Protein AF-A0A3Q3SYZ9-F1 (afdb_monomer_lite)

InterPro domains:
  IPR002492 Transposase, Tc1-like [PF01498] (26-94)

Radius of gyration: 25.98 Å; chains: 1; bounding box: 67×41×57 Å

Sequence (108 aa):
MISNALKWRAKPERCGRKWKTTIKMDRRITRMAKAQPIISSRMIKDSLELPVSTVTVRRRLCEANLFSRIPRKVPLFKKKKRHVQKRLQFAKERNCNKKYTKNLDYSG

Structure (mmCIF, N/CA/C/O backbone):
data_AF-A0A3Q3SYZ9-F1
#
_entry.id   AF-A0A3Q3SYZ9-F1
#
loop_
_atom_site.group_PDB
_atom_site.id
_atom_site.type_symbol
_atom_site.label_atom_id
_atom_site.label_alt_id
_atom_site.label_comp_id
_atom_site.label_asym_id
_atom_site.label_entity_id
_atom_site.label_seq_id
_atom_site.pdbx_PDB_ins_code
_atom_site.Cartn_x
_atom_site.Cartn_y
_atom_site.Cartn_z
_atom_site.occupancy
_atom_site.B_iso_or_equiv
_atom_site.auth_seq_id
_atom_site.auth_comp_id
_atom_site.auth_asym_id
_atom_site.auth_atom_id
_atom_site.pdbx_PDB_model_num
ATOM 1 N N . MET A 1 1 ? 46.287 30.438 -21.875 1.00 62.72 1 MET A N 1
ATOM 2 C CA . MET A 1 1 ? 44.868 30.012 -21.799 1.00 62.72 1 MET A CA 1
ATOM 3 C C . MET A 1 1 ? 44.805 28.493 -21.757 1.00 62.72 1 MET A C 1
ATOM 5 O O . MET A 1 1 ? 45.479 27.857 -22.558 1.00 62.72 1 MET A O 1
ATOM 9 N N . ILE A 1 2 ? 44.046 27.905 -20.826 1.00 73.12 2 ILE A N 1
ATOM 10 C CA . ILE A 1 2 ? 43.928 26.442 -20.699 1.00 73.12 2 ILE A CA 1
ATOM 11 C C . ILE A 1 2 ? 43.076 25.922 -21.867 1.00 73.12 2 ILE A C 1
ATOM 13 O O . ILE A 1 2 ? 41.877 26.184 -21.935 1.00 73.12 2 ILE A O 1
ATOM 17 N N . SER A 1 3 ? 43.696 25.186 -22.790 1.00 75.00 3 SER A N 1
ATOM 18 C CA . SER A 1 3 ? 43.095 24.700 -24.046 1.00 75.00 3 SER A CA 1
ATOM 19 C C . SER A 1 3 ? 41.816 23.869 -23.862 1.00 75.00 3 SER A C 1
ATOM 21 O O . SER A 1 3 ? 40.956 23.8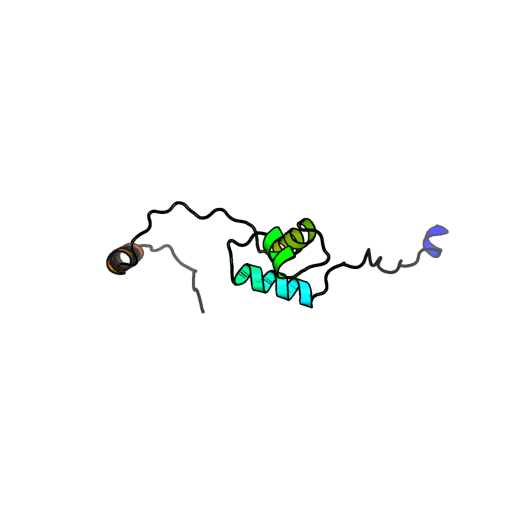50 -24.741 1.00 75.00 3 SER A O 1
ATOM 23 N N . ASN A 1 4 ? 41.653 23.215 -22.709 1.00 80.00 4 ASN A N 1
ATOM 24 C CA . ASN A 1 4 ? 40.460 22.435 -22.376 1.00 80.00 4 ASN A CA 1
ATOM 25 C C . ASN A 1 4 ? 39.220 23.291 -22.082 1.00 80.00 4 ASN A C 1
ATOM 27 O O . ASN A 1 4 ? 38.111 22.842 -22.361 1.00 80.00 4 ASN A O 1
ATOM 31 N N . ALA A 1 5 ? 39.382 24.515 -21.570 1.00 75.25 5 ALA A N 1
ATOM 32 C CA . ALA A 1 5 ? 38.252 25.395 -21.263 1.00 75.25 5 ALA A CA 1
ATOM 33 C C . ALA A 1 5 ? 37.534 25.865 -22.542 1.00 75.25 5 ALA A C 1
ATOM 35 O O . ALA A 1 5 ? 36.310 25.893 -22.587 1.00 75.25 5 ALA A O 1
ATOM 36 N N . LEU A 1 6 ? 38.294 26.114 -23.617 1.00 78.88 6 LEU A N 1
ATOM 37 C CA . LEU A 1 6 ? 37.772 26.435 -24.954 1.00 78.88 6 LEU A CA 1
ATOM 38 C C . LEU A 1 6 ? 36.984 25.278 -25.597 1.00 78.88 6 LEU A C 1
ATOM 40 O O . LEU A 1 6 ? 36.163 25.506 -26.480 1.00 78.88 6 LEU A O 1
ATOM 44 N N . LYS A 1 7 ? 37.229 24.032 -25.170 1.00 80.75 7 LYS A N 1
ATOM 45 C CA . LYS A 1 7 ? 36.572 22.820 -25.693 1.00 80.75 7 LYS A CA 1
ATOM 46 C C . LYS A 1 7 ? 35.365 22.379 -24.861 1.00 80.75 7 LYS A C 1
ATOM 48 O O . LYS A 1 7 ? 34.701 21.406 -25.224 1.00 80.75 7 LYS A O 1
ATOM 53 N N . TRP A 1 8 ? 35.080 23.047 -23.744 1.00 83.69 8 TRP A N 1
ATOM 54 C CA . TRP A 1 8 ? 33.977 22.662 -22.874 1.00 83.69 8 TRP A CA 1
ATOM 55 C C . TRP A 1 8 ? 32.626 23.030 -23.502 1.00 83.69 8 TRP A C 1
ATOM 57 O O . TRP A 1 8 ? 32.421 24.149 -23.967 1.00 83.69 8 TRP A O 1
ATOM 67 N N . ARG A 1 9 ? 31.688 22.077 -23.506 1.00 85.56 9 ARG A N 1
ATOM 68 C CA . ARG A 1 9 ? 30.291 22.284 -23.911 1.00 85.56 9 ARG A CA 1
ATOM 69 C C . ARG A 1 9 ? 29.364 21.695 -22.856 1.00 85.56 9 ARG A C 1
ATOM 71 O O . ARG A 1 9 ? 29.664 20.639 -22.291 1.00 85.56 9 ARG A O 1
ATOM 78 N N . ALA A 1 10 ? 28.220 22.341 -22.640 1.00 83.38 10 ALA A N 1
ATOM 79 C CA . ALA A 1 10 ? 27.154 21.789 -21.816 1.00 83.38 10 ALA A CA 1
ATOM 80 C C . ALA A 1 10 ? 26.704 20.443 -22.405 1.00 83.38 10 ALA A C 1
ATOM 82 O O . ALA A 1 10 ? 26.314 20.355 -23.571 1.00 83.38 10 ALA A O 1
ATOM 83 N N . LYS A 1 11 ? 26.808 19.372 -21.615 1.00 82.69 11 LYS A N 1
ATOM 84 C CA . LYS A 1 11 ? 26.319 18.054 -22.028 1.00 82.69 11 LYS A CA 1
ATOM 85 C C . LYS A 1 11 ? 24.793 18.047 -21.919 1.00 82.69 11 LYS A C 1
ATOM 87 O O . LYS A 1 11 ? 24.280 18.546 -20.919 1.00 82.69 11 LYS A O 1
ATOM 92 N N . PRO A 1 12 ? 24.076 17.460 -22.891 1.00 83.12 12 PRO A N 1
ATOM 93 C CA . PRO A 1 12 ? 22.634 17.305 -22.776 1.00 83.12 12 PRO A CA 1
ATOM 94 C C . PRO A 1 12 ? 22.294 16.452 -21.550 1.00 83.12 12 PRO A C 1
ATOM 96 O O . PRO A 1 12 ? 23.062 15.561 -21.162 1.00 83.12 12 PRO A O 1
ATOM 99 N N . GLU A 1 13 ? 21.139 16.721 -20.945 1.00 80.19 13 GLU A N 1
ATOM 100 C CA . GLU A 1 13 ? 20.669 15.955 -19.797 1.00 80.19 13 GLU A CA 1
ATOM 101 C C . GLU A 1 13 ? 20.573 14.467 -20.147 1.00 80.19 13 GLU A C 1
ATOM 103 O O . GLU A 1 13 ? 19.960 14.056 -21.137 1.00 80.19 13 GLU A O 1
ATOM 108 N N . ARG A 1 14 ? 21.188 13.625 -19.313 1.00 78.31 14 ARG A N 1
ATOM 109 C CA . ARG A 1 14 ? 21.122 12.175 -19.4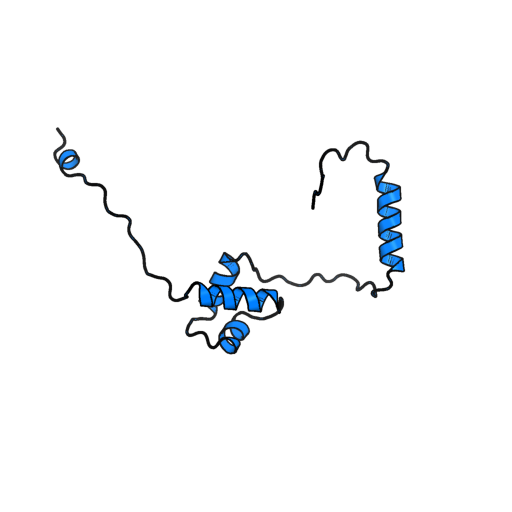82 1.00 78.31 14 ARG A CA 1
ATOM 110 C C . ARG A 1 14 ? 19.755 11.688 -19.027 1.00 78.31 14 ARG A C 1
ATOM 112 O O . ARG A 1 14 ? 19.538 11.398 -17.854 1.00 78.31 14 ARG A O 1
ATOM 119 N N . CYS A 1 15 ? 18.844 11.537 -19.979 1.00 75.25 15 CYS A N 1
ATOM 120 C CA . CYS A 1 15 ? 17.624 10.776 -19.768 1.00 75.25 15 CYS A CA 1
ATOM 121 C C . CYS A 1 15 ? 17.994 9.299 -19.567 1.00 75.25 15 CYS A C 1
ATOM 123 O O . CYS A 1 15 ? 18.341 8.603 -20.518 1.00 75.25 15 CYS A O 1
ATOM 125 N N . GLY A 1 16 ? 17.947 8.828 -18.319 1.00 84.88 16 GLY A N 1
ATOM 126 C CA . GLY A 1 16 ? 18.201 7.430 -17.976 1.00 84.88 16 GLY A CA 1
ATOM 127 C C . GLY A 1 16 ? 17.195 6.452 -18.599 1.00 84.88 16 GLY A C 1
ATOM 128 O O . GLY A 1 16 ? 16.326 6.804 -19.402 1.00 84.88 16 GLY A O 1
ATOM 129 N N . ARG A 1 17 ? 17.293 5.182 -18.192 1.00 89.62 17 ARG A N 1
ATOM 130 C CA . ARG A 1 17 ? 16.404 4.115 -18.666 1.00 89.62 17 ARG A CA 1
ATOM 131 C C . ARG A 1 17 ? 14.932 4.476 -18.435 1.00 89.62 17 ARG A C 1
ATOM 133 O O . ARG A 1 17 ? 14.526 4.782 -17.314 1.00 89.62 17 ARG A O 1
ATOM 140 N N . LYS A 1 18 ? 14.120 4.358 -19.488 1.00 87.44 18 LYS A N 1
ATOM 141 C CA . LYS A 1 18 ? 12.672 4.583 -19.414 1.00 87.44 18 LYS A CA 1
ATOM 142 C C . LYS A 1 18 ? 11.997 3.584 -18.473 1.00 87.44 18 LYS A C 1
ATOM 144 O O . LYS A 1 18 ? 12.429 2.438 -18.315 1.00 87.44 18 LYS A O 1
ATOM 149 N N . TRP A 1 19 ? 10.925 4.035 -17.836 1.00 87.50 19 TRP A N 1
ATOM 150 C CA . TRP A 1 19 ? 10.147 3.217 -16.916 1.00 87.50 19 TRP A CA 1
ATOM 151 C C . TRP A 1 19 ? 9.354 2.139 -17.655 1.00 87.50 19 TRP A C 1
ATOM 153 O O . TRP A 1 19 ? 8.876 2.358 -18.762 1.00 87.50 19 TRP A O 1
ATOM 163 N N . LYS A 1 20 ? 9.188 0.975 -17.013 1.00 89.69 20 LYS A N 1
ATOM 164 C CA . LYS A 1 20 ? 8.351 -0.114 -17.542 1.00 89.69 20 LYS A CA 1
ATOM 165 C C . LYS A 1 20 ? 6.854 0.083 -17.288 1.00 89.69 20 LYS A C 1
ATOM 167 O O . LYS A 1 20 ? 6.049 -0.542 -17.965 1.00 89.69 20 LYS A O 1
ATOM 172 N N . THR A 1 21 ? 6.476 0.894 -16.300 1.00 93.44 21 THR A N 1
ATOM 173 C CA . THR A 1 21 ? 5.065 1.191 -16.019 1.00 93.44 21 THR A CA 1
ATOM 174 C C . THR A 1 21 ? 4.639 2.465 -16.727 1.00 93.44 21 THR A C 1
ATOM 176 O O . THR A 1 21 ? 5.425 3.399 -16.890 1.00 93.44 21 THR A O 1
ATOM 179 N N . THR A 1 22 ? 3.372 2.505 -17.125 1.00 94.88 22 THR A N 1
ATOM 180 C CA . THR A 1 22 ? 2.733 3.720 -17.630 1.00 94.88 22 THR A CA 1
ATOM 181 C C . THR A 1 22 ? 1.999 4.441 -16.502 1.00 94.88 22 THR A C 1
ATOM 183 O O . THR A 1 22 ? 1.543 3.822 -15.540 1.00 94.88 22 THR A O 1
ATOM 186 N N . ILE A 1 23 ? 1.777 5.747 -16.665 1.00 94.44 23 ILE A N 1
ATOM 187 C CA . ILE A 1 23 ? 1.029 6.572 -15.698 1.00 94.44 23 ILE A CA 1
ATOM 188 C C . ILE A 1 23 ? -0.368 5.984 -15.425 1.00 94.44 23 ILE A C 1
ATOM 190 O O . ILE A 1 23 ? -0.860 6.013 -14.297 1.00 94.44 23 ILE A O 1
ATOM 194 N N . LYS A 1 24 ? -1.018 5.406 -16.445 1.00 96.12 24 LYS A N 1
ATOM 195 C CA . LYS A 1 24 ? -2.327 4.749 -16.298 1.00 96.12 24 LYS A CA 1
ATOM 196 C C . LYS A 1 24 ? -2.248 3.506 -15.405 1.00 96.12 24 LYS A C 1
ATOM 198 O O . LYS A 1 24 ? -3.146 3.299 -14.591 1.00 96.12 24 LYS A O 1
ATOM 203 N N . MET A 1 25 ? -1.189 2.702 -15.524 1.00 95.75 25 MET A N 1
ATOM 204 C CA . MET A 1 25 ? -0.970 1.534 -14.661 1.00 95.75 25 MET A CA 1
ATOM 205 C C . MET A 1 25 ? -0.746 1.958 -13.211 1.00 95.75 25 MET A C 1
ATOM 207 O O . MET A 1 25 ? -1.395 1.423 -12.316 1.00 95.75 25 MET A O 1
ATOM 211 N N . ASP A 1 26 ? 0.088 2.972 -12.982 1.00 95.44 26 ASP A N 1
ATOM 212 C CA . ASP A 1 26 ? 0.397 3.453 -11.631 1.00 95.44 26 ASP A CA 1
ATOM 213 C C . ASP A 1 26 ? -0.860 4.024 -10.942 1.00 95.44 26 ASP A C 1
ATOM 215 O O . ASP A 1 26 ? -1.124 3.769 -9.763 1.00 95.44 26 ASP A O 1
ATOM 219 N N . ARG A 1 27 ? -1.737 4.690 -11.706 1.00 96.69 27 ARG A N 1
ATOM 220 C CA . ARG A 1 27 ? -3.070 5.108 -11.236 1.00 96.69 27 ARG A CA 1
ATOM 221 C C . ARG A 1 27 ? -3.985 3.925 -10.890 1.00 96.69 27 ARG A 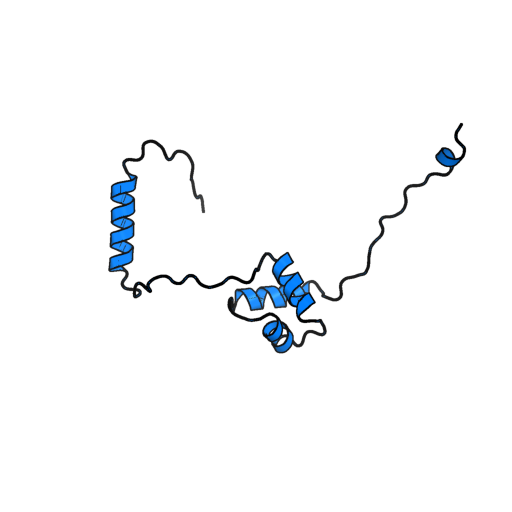C 1
ATOM 223 O O . ARG A 1 27 ? -4.735 4.008 -9.922 1.00 96.69 27 ARG A O 1
ATOM 230 N N . ARG A 1 28 ? -3.944 2.821 -11.648 1.00 96.75 28 ARG A N 1
ATOM 231 C CA . ARG A 1 28 ? -4.726 1.604 -11.336 1.00 96.75 28 ARG A CA 1
ATOM 232 C C . ARG A 1 28 ? -4.227 0.939 -10.052 1.00 96.75 28 ARG A C 1
ATOM 234 O O . ARG A 1 28 ? -5.044 0.616 -9.194 1.00 96.75 28 ARG A O 1
ATOM 241 N N . ILE A 1 29 ? -2.907 0.812 -9.900 1.00 96.25 29 ILE A N 1
ATOM 242 C CA . ILE A 1 29 ? -2.253 0.260 -8.702 1.00 96.25 29 ILE A CA 1
ATOM 243 C C . ILE A 1 29 ? -2.655 1.061 -7.457 1.00 96.25 29 ILE A C 1
ATOM 245 O O . ILE A 1 29 ? -3.135 0.497 -6.476 1.00 96.25 29 ILE A O 1
ATOM 249 N N . THR A 1 30 ? -2.512 2.388 -7.511 1.00 96.12 30 THR A N 1
ATOM 250 C CA . THR A 1 30 ? -2.831 3.271 -6.377 1.00 96.12 30 THR A CA 1
ATOM 251 C C . THR A 1 30 ? -4.318 3.268 -6.036 1.00 96.12 30 THR A C 1
ATOM 253 O O . THR A 1 30 ? -4.672 3.259 -4.858 1.00 96.12 30 THR A O 1
ATOM 256 N N . ARG A 1 31 ? -5.204 3.223 -7.039 1.00 96.81 31 ARG A N 1
ATOM 257 C CA . ARG A 1 31 ? -6.653 3.118 -6.821 1.00 96.81 31 ARG A CA 1
ATOM 258 C C . ARG A 1 31 ? -7.024 1.826 -6.094 1.00 96.81 31 ARG A C 1
ATOM 260 O O . ARG A 1 31 ? -7.779 1.881 -5.129 1.00 96.81 31 ARG A O 1
ATOM 267 N N . MET A 1 32 ? -6.475 0.692 -6.525 1.00 96.50 32 MET A N 1
ATOM 268 C CA . MET A 1 32 ? -6.742 -0.605 -5.900 1.00 96.50 32 MET A CA 1
ATOM 269 C C . MET A 1 32 ? -6.243 -0.647 -4.452 1.00 96.50 32 MET A C 1
ATOM 271 O O . MET A 1 32 ? -6.987 -1.043 -3.559 1.00 96.50 32 MET A O 1
ATOM 275 N N . ALA A 1 33 ? -5.029 -0.149 -4.204 1.00 95.44 33 ALA A N 1
ATOM 276 C CA . ALA A 1 33 ? -4.467 -0.079 -2.857 1.00 95.44 33 ALA A CA 1
ATOM 277 C C . ALA A 1 33 ? -5.278 0.832 -1.915 1.00 95.44 33 ALA A C 1
ATOM 279 O O . ALA A 1 33 ? -5.414 0.530 -0.733 1.00 95.44 33 ALA A O 1
ATOM 280 N N . LYS A 1 34 ? -5.856 1.930 -2.425 1.00 94.69 34 LYS A N 1
ATOM 281 C CA . LYS A 1 34 ? -6.751 2.795 -1.637 1.00 94.69 34 LYS A CA 1
ATOM 282 C C . LYS A 1 34 ? -8.102 2.140 -1.351 1.00 94.69 34 LYS A C 1
ATOM 284 O O . LYS A 1 34 ? -8.629 2.314 -0.258 1.00 94.69 34 LYS A O 1
ATOM 289 N N . ALA A 1 35 ? -8.652 1.401 -2.314 1.00 95.19 35 ALA A N 1
ATOM 290 C CA . ALA A 1 35 ? -9.918 0.692 -2.143 1.00 95.19 35 ALA A CA 1
ATOM 291 C C . ALA A 1 35 ? -9.802 -0.460 -1.132 1.00 95.19 35 ALA A C 1
ATOM 293 O O . ALA A 1 35 ? -10.725 -0.699 -0.358 1.00 95.19 35 ALA A O 1
ATOM 294 N N . GLN A 1 36 ? -8.662 -1.156 -1.117 1.00 92.75 36 GLN A N 1
ATOM 295 C CA . GLN A 1 36 ? -8.403 -2.296 -0.239 1.00 92.75 36 GLN A CA 1
ATOM 296 C C . GLN A 1 36 ? -7.066 -2.114 0.500 1.00 92.75 36 GLN A C 1
ATOM 298 O O . GLN A 1 36 ? -6.049 -2.638 0.060 1.00 92.75 36 GLN A O 1
ATOM 303 N N . PRO A 1 37 ? -7.034 -1.422 1.653 1.00 89.88 37 PRO A N 1
ATOM 304 C CA . PRO A 1 37 ? -5.781 -1.053 2.327 1.00 89.88 37 PRO A CA 1
ATOM 305 C C . PRO A 1 37 ? -4.905 -2.220 2.820 1.00 89.88 37 PRO A C 1
ATOM 307 O O . PRO A 1 37 ? -3.744 -2.008 3.157 1.00 89.88 37 PRO A O 1
ATOM 310 N N . ILE A 1 38 ? -5.460 -3.434 2.905 1.00 90.81 38 ILE A N 1
ATOM 311 C CA . ILE A 1 38 ? -4.785 -4.643 3.419 1.00 90.81 38 ILE A CA 1
ATOM 312 C C . ILE A 1 38 ? -4.245 -5.519 2.267 1.00 90.81 38 ILE A C 1
ATOM 314 O O . ILE A 1 38 ? -3.544 -6.502 2.501 1.00 90.81 38 ILE A O 1
ATOM 318 N N . ILE A 1 39 ? -4.536 -5.172 1.009 1.00 94.12 39 ILE A N 1
ATOM 319 C CA . ILE A 1 39 ? -4.123 -5.972 -0.148 1.00 94.12 39 ILE A CA 1
ATOM 320 C C . ILE A 1 39 ? -2.590 -6.017 -0.293 1.00 94.12 39 ILE A C 1
ATOM 322 O O . ILE A 1 39 ? -1.889 -5.019 -0.112 1.00 94.12 39 ILE A O 1
ATOM 326 N N . SER A 1 40 ? -2.054 -7.188 -0.649 1.00 94.31 40 SER A N 1
ATOM 327 C CA . SER A 1 40 ? -0.617 -7.360 -0.889 1.00 94.31 40 SER A CA 1
ATOM 328 C C . SER A 1 40 ? -0.204 -6.908 -2.295 1.00 94.31 40 SER A C 1
ATOM 330 O O . SER A 1 40 ? -0.997 -6.930 -3.236 1.00 94.31 40 SER A O 1
ATOM 332 N N . SER A 1 41 ? 1.074 -6.563 -2.483 1.00 94.94 41 SER A N 1
ATOM 333 C CA . SER A 1 41 ? 1.609 -6.203 -3.807 1.00 94.94 41 SER A CA 1
ATOM 334 C C . SER A 1 41 ? 1.519 -7.346 -4.823 1.00 94.94 41 SER A C 1
ATOM 336 O O . SER A 1 41 ? 1.346 -7.086 -6.012 1.00 94.94 41 SER A O 1
ATOM 338 N N . ARG A 1 42 ? 1.615 -8.601 -4.360 1.00 96.50 42 ARG A N 1
ATOM 339 C CA . ARG A 1 42 ? 1.410 -9.797 -5.186 1.00 96.50 42 ARG A CA 1
ATOM 340 C C . ARG A 1 42 ? -0.027 -9.863 -5.688 1.00 96.50 42 ARG A C 1
ATOM 342 O O . ARG A 1 42 ? -0.229 -9.940 -6.889 1.00 96.50 42 ARG A O 1
ATOM 349 N N . MET A 1 43 ? -1.001 -9.715 -4.792 1.00 96.75 43 MET A N 1
ATOM 350 C CA . MET A 1 43 ? -2.410 -9.696 -5.184 1.00 96.75 43 MET A CA 1
ATOM 351 C C . MET A 1 43 ? -2.727 -8.545 -6.136 1.00 96.75 43 MET A C 1
ATOM 353 O O . MET A 1 43 ? -3.412 -8.762 -7.119 1.00 96.75 43 MET A O 1
ATOM 357 N N . ILE A 1 44 ? -2.186 -7.341 -5.914 1.00 96.19 44 ILE A N 1
ATOM 358 C CA . ILE A 1 44 ? -2.374 -6.228 -6.861 1.00 96.19 44 ILE A CA 1
ATOM 359 C C . ILE A 1 44 ? -1.829 -6.587 -8.249 1.00 96.19 44 ILE A C 1
ATOM 361 O O . ILE A 1 44 ? -2.463 -6.273 -9.253 1.00 96.19 44 ILE A O 1
ATOM 365 N N . LYS A 1 45 ? -0.643 -7.207 -8.314 1.00 96.44 45 LYS A N 1
ATOM 366 C CA . LYS A 1 45 ? -0.037 -7.629 -9.581 1.00 96.44 45 LYS A CA 1
ATOM 367 C C . LYS A 1 45 ? -0.937 -8.633 -10.300 1.00 96.44 45 LYS A C 1
ATOM 369 O O . LYS A 1 45 ? -1.191 -8.440 -11.484 1.00 96.44 45 LYS A O 1
ATOM 374 N N . ASP A 1 46 ? -1.390 -9.655 -9.582 1.00 96.69 46 ASP A N 1
ATOM 375 C CA . ASP A 1 46 ? -2.164 -10.760 -10.143 1.00 96.69 46 ASP A CA 1
ATOM 376 C C . ASP A 1 46 ? -3.573 -10.281 -10.551 1.00 96.69 46 ASP A C 1
ATOM 378 O O . ASP A 1 46 ? -3.984 -10.500 -11.682 1.00 96.69 46 ASP A O 1
ATOM 382 N N . SER A 1 47 ? -4.257 -9.489 -9.716 1.00 95.62 47 SER A N 1
ATOM 383 C CA . SER A 1 47 ? -5.585 -8.922 -10.014 1.00 95.62 47 SER A CA 1
ATOM 384 C C . SER A 1 47 ? -5.606 -7.916 -11.170 1.00 95.62 47 SER A C 1
ATOM 386 O O . SER A 1 47 ? -6.656 -7.664 -11.755 1.00 95.62 47 SER A O 1
ATOM 388 N N . LEU A 1 48 ? -4.480 -7.255 -11.454 1.00 94.50 48 LEU A N 1
ATOM 389 C CA . LEU A 1 48 ? -4.351 -6.306 -12.565 1.00 94.50 48 LEU A CA 1
ATOM 390 C C . LEU A 1 48 ? -3.598 -6.898 -13.765 1.00 94.50 48 LEU A C 1
ATOM 392 O O . LEU A 1 48 ? -3.378 -6.159 -14.729 1.00 94.50 48 LEU A O 1
ATOM 396 N N . GLU A 1 49 ? -3.187 -8.168 -13.677 1.00 94.50 49 GLU A N 1
ATOM 397 C CA . GLU A 1 49 ? -2.398 -8.909 -14.671 1.00 94.50 49 GLU A CA 1
ATOM 398 C C . GLU A 1 49 ? -1.192 -8.109 -15.189 1.00 94.50 49 GLU A C 1
ATOM 400 O O . GLU A 1 49 ? -0.928 -7.987 -16.386 1.00 94.50 49 GLU A O 1
ATOM 405 N N . LEU A 1 50 ? -0.453 -7.480 -14.269 1.00 93.44 50 LEU A N 1
ATOM 406 C CA . LEU A 1 50 ? 0.614 -6.562 -14.658 1.00 93.44 50 LEU A CA 1
ATOM 407 C C . LEU A 1 50 ? 1.866 -7.330 -15.122 1.00 93.44 50 LEU A C 1
ATOM 409 O O . LEU A 1 50 ? 2.386 -8.159 -14.366 1.00 93.44 50 LEU A O 1
ATOM 413 N N . PRO A 1 51 ? 2.470 -6.967 -16.273 1.00 94.00 51 PRO A N 1
ATOM 414 C CA . PRO A 1 51 ? 3.700 -7.581 -16.783 1.00 94.00 51 PRO A CA 1
ATOM 415 C C . PRO A 1 51 ? 4.957 -7.023 -16.085 1.00 94.00 51 PRO A C 1
ATOM 417 O O . PRO A 1 51 ? 5.981 -6.740 -16.709 1.00 94.00 51 PRO A O 1
ATOM 420 N N . VAL A 1 52 ? 4.883 -6.792 -14.773 1.00 94.62 52 VAL A N 1
ATOM 421 C CA . VAL A 1 52 ? 5.984 -6.262 -13.957 1.00 94.62 52 VAL A CA 1
ATOM 422 C C . VAL A 1 52 ? 6.208 -7.127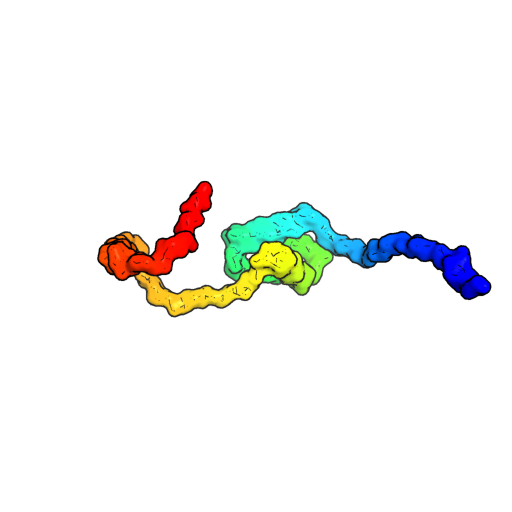 -12.727 1.00 94.62 52 VAL A C 1
ATOM 424 O O . VAL A 1 52 ? 5.340 -7.887 -12.299 1.00 94.62 52 VAL A O 1
ATOM 427 N N . SER A 1 53 ? 7.392 -7.018 -12.131 1.00 96.06 53 SER A N 1
ATOM 428 C CA . SER A 1 53 ? 7.680 -7.741 -10.897 1.00 96.06 53 SER A CA 1
ATOM 429 C C . SER A 1 53 ? 6.886 -7.164 -9.721 1.00 96.06 53 SER A C 1
ATOM 431 O O . SER A 1 53 ? 6.541 -5.979 -9.680 1.00 96.06 53 SER A O 1
ATOM 433 N N . THR A 1 54 ? 6.646 -7.998 -8.711 1.00 96.38 54 THR A N 1
ATOM 434 C CA . THR A 1 54 ? 5.997 -7.593 -7.452 1.00 96.38 54 THR A CA 1
ATOM 435 C C . THR A 1 54 ? 6.774 -6.485 -6.733 1.00 96.38 54 THR A C 1
ATOM 437 O O . THR A 1 54 ? 6.182 -5.605 -6.104 1.00 96.38 54 THR A O 1
ATOM 440 N N . VAL A 1 55 ? 8.103 -6.477 -6.873 1.00 96.25 55 VAL A N 1
ATOM 441 C CA . VAL A 1 55 ? 8.991 -5.438 -6.334 1.00 96.25 55 VAL A CA 1
ATOM 442 C C . VAL A 1 55 ? 8.729 -4.088 -7.002 1.00 96.25 55 VAL A C 1
ATOM 444 O O . VAL A 1 55 ? 8.686 -3.069 -6.313 1.00 96.25 55 VAL A O 1
ATOM 447 N N . THR A 1 56 ? 8.504 -4.057 -8.320 1.00 95.81 56 THR A N 1
ATOM 448 C CA . THR A 1 56 ? 8.150 -2.822 -9.034 1.00 95.81 56 THR A CA 1
ATOM 449 C C . THR A 1 56 ? 6.816 -2.264 -8.543 1.00 95.81 56 THR A C 1
ATOM 451 O O . THR A 1 56 ? 6.734 -1.069 -8.276 1.00 95.81 56 THR A O 1
ATOM 454 N N . VAL A 1 57 ? 5.806 -3.115 -8.330 1.00 96.25 57 VAL A N 1
ATOM 455 C CA . VAL A 1 57 ? 4.516 -2.690 -7.751 1.00 96.25 57 VAL A CA 1
ATOM 456 C C . VAL A 1 57 ? 4.718 -2.074 -6.364 1.00 96.25 57 VAL A C 1
ATOM 458 O O . VAL A 1 57 ? 4.213 -0.986 -6.095 1.00 96.25 57 VAL A O 1
ATOM 461 N N . ARG A 1 58 ? 5.523 -2.710 -5.500 1.00 96.31 58 ARG A N 1
ATOM 462 C CA . ARG A 1 58 ? 5.853 -2.166 -4.172 1.00 96.31 58 ARG A CA 1
ATOM 463 C C . ARG A 1 58 ? 6.525 -0.792 -4.260 1.00 96.31 58 ARG A C 1
ATOM 465 O O . ARG A 1 58 ? 6.163 0.096 -3.498 1.00 96.31 58 ARG A O 1
ATOM 472 N N . ARG A 1 59 ? 7.467 -0.598 -5.190 1.00 95.88 59 ARG A N 1
ATOM 473 C CA . ARG A 1 59 ? 8.126 0.705 -5.402 1.00 95.88 59 ARG A CA 1
ATOM 474 C C . ARG A 1 59 ? 7.129 1.791 -5.801 1.00 95.88 59 ARG A C 1
ATOM 476 O O . ARG A 1 59 ? 7.143 2.848 -5.186 1.00 95.88 59 ARG A O 1
ATOM 483 N N . ARG A 1 60 ? 6.212 1.507 -6.733 1.00 95.69 60 ARG A N 1
ATOM 484 C CA . ARG A 1 60 ? 5.163 2.463 -7.140 1.00 95.69 60 ARG A CA 1
ATOM 485 C C . ARG A 1 60 ? 4.230 2.849 -5.999 1.00 95.69 60 ARG A C 1
ATOM 487 O O . ARG A 1 60 ? 3.830 4.003 -5.899 1.00 95.69 60 ARG A O 1
ATOM 494 N N . LEU A 1 61 ? 3.913 1.907 -5.112 1.00 95.81 61 LEU A N 1
ATOM 495 C CA . LEU A 1 61 ? 3.148 2.204 -3.900 1.00 95.81 61 LEU A CA 1
ATOM 496 C C . LEU A 1 61 ? 3.927 3.119 -2.947 1.00 95.81 61 LEU A C 1
ATOM 498 O O . LEU A 1 61 ? 3.366 4.101 -2.468 1.00 95.81 61 LEU A O 1
ATOM 502 N N . CYS A 1 62 ? 5.216 2.852 -2.722 1.00 95.00 62 CYS A N 1
ATOM 503 C CA . CYS A 1 62 ? 6.074 3.709 -1.902 1.00 95.00 62 CYS A CA 1
ATOM 504 C C . CYS A 1 62 ? 6.227 5.123 -2.482 1.00 95.00 62 CYS A C 1
ATOM 506 O O . CYS A 1 62 ? 6.115 6.088 -1.735 1.00 95.00 62 CYS A O 1
ATOM 508 N N . GLU A 1 63 ? 6.420 5.256 -3.797 1.00 94.62 63 GLU A N 1
ATOM 509 C CA . GLU A 1 63 ? 6.460 6.553 -4.49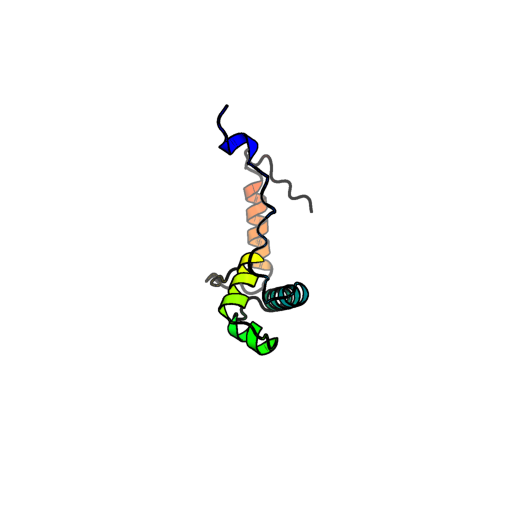5 1.00 94.62 63 GLU A CA 1
ATOM 510 C C . GLU A 1 63 ? 5.138 7.325 -4.347 1.00 94.62 63 GLU A C 1
ATOM 512 O O . GLU A 1 63 ? 5.133 8.547 -4.240 1.00 94.62 63 GLU A O 1
ATOM 517 N N . ALA A 1 64 ? 4.011 6.612 -4.269 1.00 95.12 64 ALA A N 1
ATOM 518 C CA . ALA A 1 64 ? 2.698 7.183 -3.981 1.00 95.12 64 ALA A CA 1
ATOM 519 C C . ALA A 1 64 ? 2.424 7.402 -2.477 1.00 95.12 64 ALA A C 1
ATOM 521 O O . ALA A 1 64 ? 1.282 7.669 -2.099 1.00 95.12 64 ALA A O 1
ATOM 522 N N . ASN A 1 65 ? 3.439 7.275 -1.613 1.00 94.75 65 ASN A N 1
ATOM 523 C CA . ASN A 1 65 ? 3.348 7.376 -0.151 1.00 94.75 65 ASN A CA 1
ATOM 524 C C . ASN A 1 65 ? 2.399 6.353 0.511 1.00 94.75 65 ASN A C 1
ATOM 526 O O . ASN A 1 65 ? 1.895 6.569 1.616 1.00 94.75 65 ASN A O 1
ATOM 530 N N . LEU A 1 66 ? 2.158 5.215 -0.145 1.00 93.19 66 LEU A N 1
ATOM 531 C CA . LEU A 1 66 ? 1.362 4.103 0.373 1.00 93.19 66 LEU A CA 1
ATOM 532 C C . LEU A 1 66 ? 2.290 3.021 0.930 1.00 93.19 66 LEU A C 1
ATOM 534 O O . LEU A 1 66 ? 2.739 2.116 0.226 1.00 93.19 66 LEU A O 1
ATOM 538 N N . PHE A 1 67 ? 2.584 3.127 2.223 1.00 90.50 67 PHE A N 1
ATOM 539 C CA . PHE A 1 67 ? 3.429 2.174 2.935 1.00 90.50 67 PHE A CA 1
ATOM 540 C C . PHE A 1 67 ? 2.602 1.073 3.596 1.00 90.50 67 PHE A C 1
ATOM 542 O O . PHE A 1 67 ? 1.531 1.328 4.150 1.00 90.50 67 PHE A O 1
ATOM 549 N N . SER A 1 68 ? 3.145 -0.143 3.618 1.00 87.62 68 SER A N 1
ATOM 550 C CA . SER A 1 68 ? 2.610 -1.222 4.446 1.00 87.62 68 SER A CA 1
ATOM 551 C C . SER A 1 68 ? 2.713 -0.838 5.922 1.00 87.62 68 SER A C 1
ATOM 553 O O . SER A 1 68 ? 3.794 -0.479 6.394 1.00 87.62 68 SER A O 1
ATOM 555 N N . ARG A 1 69 ? 1.606 -0.940 6.659 1.00 88.50 69 ARG A N 1
ATOM 556 C CA . ARG A 1 69 ? 1.553 -0.704 8.106 1.00 88.50 69 ARG A CA 1
ATOM 557 C C . ARG A 1 69 ? 0.858 -1.867 8.796 1.00 88.50 69 ARG A C 1
ATOM 559 O O . ARG A 1 69 ? -0.028 -2.494 8.224 1.00 88.50 69 ARG A O 1
ATOM 566 N N . ILE A 1 70 ? 1.248 -2.119 10.039 1.00 87.88 70 ILE A N 1
ATOM 567 C CA . ILE A 1 70 ? 0.593 -3.106 10.899 1.00 87.88 70 ILE A CA 1
ATOM 568 C C . ILE A 1 70 ? -0.611 -2.424 11.572 1.00 87.88 70 ILE A C 1
ATOM 570 O O . ILE A 1 70 ? -0.468 -1.295 12.058 1.00 87.88 70 ILE A O 1
ATOM 574 N N . PRO A 1 71 ? -1.798 -3.056 11.611 1.00 86.56 71 PRO A N 1
ATOM 575 C CA . PRO A 1 71 ? -2.943 -2.504 12.327 1.00 86.56 71 PRO A CA 1
ATOM 576 C C . PRO A 1 71 ? -2.645 -2.386 13.827 1.00 86.56 71 PRO A C 1
ATOM 578 O O . PRO A 1 71 ? -2.023 -3.264 14.428 1.00 86.56 71 PRO A O 1
ATOM 581 N N . ARG A 1 72 ? -3.106 -1.301 14.462 1.00 86.94 72 ARG A N 1
ATOM 582 C CA . ARG A 1 72 ? -2.921 -1.125 15.909 1.00 86.94 72 ARG A CA 1
ATOM 583 C C . ARG A 1 72 ? -3.830 -2.079 16.680 1.00 86.94 72 ARG A C 1
ATOM 585 O O . ARG A 1 72 ? -5.030 -2.139 16.421 1.00 86.94 72 ARG A O 1
ATOM 592 N N . LYS A 1 73 ? -3.269 -2.755 17.683 1.00 86.50 73 LYS A N 1
ATOM 593 C CA . LYS A 1 73 ? -4.012 -3.586 18.637 1.00 86.50 73 LYS A CA 1
ATOM 594 C C . LYS A 1 73 ? -4.664 -2.694 19.698 1.00 86.50 73 LYS A C 1
ATOM 596 O O . LYS A 1 73 ? -4.118 -2.511 20.779 1.00 86.50 73 LYS A O 1
ATOM 601 N N . VAL A 1 74 ? -5.793 -2.076 19.360 1.00 82.12 74 VAL A N 1
ATOM 602 C CA . VAL A 1 74 ? -6.577 -1.254 20.297 1.00 82.12 74 VAL A CA 1
ATOM 603 C C . VAL A 1 74 ? -7.837 -2.000 20.735 1.00 82.12 74 VAL A C 1
ATOM 605 O O . VAL A 1 74 ? -8.424 -2.703 19.908 1.00 82.12 74 VAL A O 1
ATOM 608 N N . PRO A 1 75 ? -8.286 -1.846 21.998 1.00 81.56 75 PRO A N 1
ATOM 609 C CA . PRO A 1 75 ? -9.565 -2.387 22.428 1.00 81.56 75 PRO A CA 1
ATOM 610 C C . PRO A 1 75 ? -10.660 -1.889 21.489 1.00 81.56 75 PRO A C 1
ATOM 612 O O . PRO A 1 75 ? -10.839 -0.680 21.308 1.00 81.56 75 PRO A O 1
ATOM 615 N N . LEU A 1 76 ? -11.375 -2.825 20.866 1.00 72.75 76 LEU A N 1
ATOM 616 C CA . LEU A 1 76 ? -12.500 -2.498 20.007 1.00 72.75 76 LEU A CA 1
ATOM 617 C C . LEU A 1 76 ? -13.620 -1.969 20.900 1.00 72.75 76 LEU A C 1
ATOM 619 O O . LEU A 1 76 ? -14.436 -2.730 21.421 1.00 72.75 76 LEU A O 1
ATOM 623 N N . PHE A 1 77 ? -13.680 -0.651 21.085 1.00 66.25 77 PHE A N 1
ATOM 624 C CA . PHE A 1 77 ? -14.904 -0.044 21.575 1.00 66.25 77 PHE A CA 1
ATOM 625 C C . PHE A 1 77 ? -15.983 -0.407 20.561 1.00 66.25 77 PHE A C 1
ATOM 627 O O . PHE A 1 77 ? -15.930 0.024 19.406 1.00 66.25 77 PHE A O 1
ATOM 634 N N . LYS A 1 78 ? -16.948 -1.242 20.970 1.00 62.44 78 LYS A N 1
ATOM 635 C CA . LYS A 1 78 ? -18.152 -1.474 20.167 1.00 62.44 78 LYS A CA 1
ATOM 636 C C . LYS A 1 78 ? -18.660 -0.097 19.736 1.00 62.44 78 LYS A C 1
ATOM 638 O O . LYS A 1 78 ? -18.623 0.831 20.544 1.00 62.44 78 LYS A O 1
ATOM 643 N N . LYS A 1 79 ? -19.157 0.037 18.501 1.00 55.91 79 LYS A N 1
ATOM 644 C CA . LYS A 1 79 ? -19.701 1.280 17.904 1.00 55.91 79 LYS A CA 1
ATOM 645 C C . LYS A 1 79 ? -20.827 1.964 18.721 1.00 55.91 79 LYS A C 1
ATOM 647 O O . LYS A 1 79 ? -21.510 2.844 18.207 1.00 55.91 79 LYS A O 1
ATOM 652 N N . LYS A 1 80 ? -21.069 1.588 19.984 1.00 59.38 80 LYS A N 1
ATOM 653 C CA . LY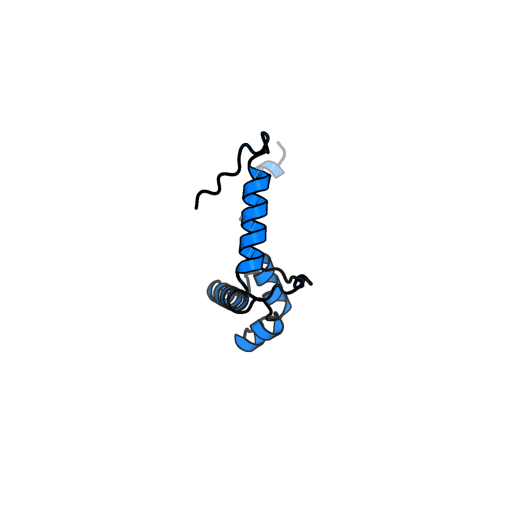S A 1 80 ? -21.874 2.338 20.948 1.00 59.38 80 LYS A CA 1
ATOM 654 C C . LYS A 1 80 ? -21.280 3.740 21.090 1.00 59.38 80 LYS A C 1
ATOM 656 O O . LYS A 1 80 ? -20.343 3.972 21.856 1.00 59.38 80 LYS A O 1
ATOM 661 N N . LYS A 1 81 ? -21.899 4.681 20.370 1.00 65.75 81 LYS A N 1
ATOM 662 C CA . LYS A 1 81 ? -21.607 6.122 20.368 1.00 65.75 81 LYS A CA 1
ATOM 663 C C . LYS A 1 81 ? -21.447 6.697 21.781 1.00 65.75 81 LYS A C 1
ATOM 665 O O . LYS A 1 81 ? -20.665 7.619 21.957 1.00 65.75 81 LYS A O 1
ATOM 670 N N . ARG A 1 82 ? -22.082 6.094 22.796 1.00 72.00 82 ARG A N 1
ATOM 671 C CA . ARG A 1 82 ? -22.036 6.514 24.205 1.00 72.00 82 ARG A CA 1
ATOM 672 C C . ARG A 1 82 ? -20.621 6.648 24.783 1.00 72.00 82 ARG A C 1
ATOM 674 O O . ARG A 1 82 ? -20.338 7.654 25.423 1.00 72.00 82 ARG A O 1
ATOM 681 N N . HIS A 1 83 ? -19.723 5.679 24.571 1.00 80.25 83 HIS A N 1
ATOM 682 C CA . HIS A 1 83 ? -18.356 5.772 25.117 1.00 80.25 83 HIS A CA 1
ATOM 683 C C . HIS A 1 83 ? -17.528 6.832 24.387 1.00 80.25 83 HIS A C 1
ATOM 685 O O . HIS A 1 83 ? -16.787 7.578 25.021 1.00 80.25 83 HIS A O 1
ATOM 691 N N . VAL A 1 84 ? -17.689 6.933 23.064 1.00 81.56 84 VAL A N 1
ATOM 692 C CA . VAL A 1 84 ? -17.027 7.960 22.247 1.00 81.56 84 VAL A CA 1
ATOM 693 C C . VAL A 1 84 ? -17.509 9.355 22.655 1.00 81.56 84 VAL A C 1
ATOM 695 O O . VAL A 1 84 ? -16.685 10.218 22.930 1.00 81.56 84 VAL A O 1
ATOM 698 N N . GLN A 1 85 ? -18.823 9.555 22.789 1.00 83.25 85 GLN A N 1
ATOM 699 C CA . GLN A 1 85 ? -19.439 10.817 23.212 1.00 83.25 85 GLN A CA 1
ATOM 700 C C . GLN A 1 85 ? -18.973 11.246 24.603 1.00 83.25 85 GLN A C 1
ATOM 702 O O . GLN A 1 85 ? -18.532 12.377 24.753 1.00 83.25 85 GLN A O 1
ATOM 707 N N . LYS A 1 86 ? -18.977 10.342 25.593 1.00 84.50 86 LYS A N 1
ATOM 708 C CA . LYS A 1 86 ? -18.477 10.652 26.943 1.00 84.50 86 LYS A CA 1
ATOM 709 C C . LYS A 1 86 ? -17.000 11.045 26.938 1.00 84.50 86 LYS A C 1
ATOM 711 O O . LYS A 1 86 ? -16.625 12.001 27.603 1.00 84.50 86 LYS A O 1
ATOM 716 N N . ARG A 1 87 ? -16.159 10.345 26.164 1.00 83.62 87 ARG A N 1
ATOM 717 C CA . ARG A 1 87 ? -14.729 10.682 26.043 1.00 83.62 87 ARG A CA 1
ATOM 718 C C . ARG A 1 87 ? -14.512 12.029 25.352 1.00 83.62 87 ARG A C 1
ATOM 720 O O . ARG A 1 87 ? -13.637 12.774 25.777 1.00 83.62 87 ARG A O 1
ATOM 727 N N . LEU A 1 88 ? -15.304 12.350 24.326 1.00 85.75 88 LEU A N 1
ATOM 728 C CA . LEU A 1 88 ? -15.260 13.650 23.652 1.00 85.75 88 LEU A CA 1
ATOM 729 C C . LEU A 1 88 ? -15.760 14.781 24.558 1.00 85.75 88 LEU A C 1
ATOM 731 O O . LEU A 1 88 ? -15.129 15.830 24.601 1.00 85.75 88 LEU A O 1
ATOM 735 N N . GLN A 1 89 ? -16.854 14.570 25.291 1.00 87.06 89 GLN A N 1
ATOM 736 C CA . GLN A 1 89 ? -17.392 15.532 26.255 1.00 87.06 89 GLN A CA 1
ATOM 737 C C . GLN A 1 89 ? -16.381 15.806 27.371 1.00 87.06 89 GLN A C 1
ATOM 739 O O . GLN A 1 89 ? -16.034 16.958 27.592 1.00 87.06 89 GLN A O 1
ATOM 744 N N . PHE A 1 90 ? -15.813 14.753 27.964 1.00 85.75 90 PHE A N 1
ATOM 745 C CA . PHE A 1 90 ? -14.738 14.862 28.950 1.00 85.75 90 PHE A CA 1
ATOM 746 C C . PHE A 1 90 ? -13.511 15.603 28.402 1.00 85.75 90 PHE A C 1
ATOM 748 O O . PHE A 1 90 ? -12.937 16.451 29.079 1.00 85.75 90 PHE A O 1
ATOM 755 N N . ALA A 1 91 ? -13.098 15.310 27.163 1.00 85.69 91 ALA A N 1
ATOM 756 C CA . ALA A 1 91 ? -11.980 16.009 26.536 1.00 85.69 91 ALA A CA 1
ATOM 757 C C . ALA A 1 91 ? -12.279 17.500 26.331 1.00 85.69 91 ALA A C 1
ATOM 759 O O . ALA A 1 91 ? -11.395 18.311 26.572 1.00 85.69 91 ALA A O 1
ATOM 760 N N . LYS A 1 92 ? -13.503 17.865 25.923 1.00 83.00 92 LYS A N 1
ATOM 761 C CA . LYS A 1 92 ? -13.937 19.264 25.765 1.00 83.00 92 LYS A CA 1
ATOM 762 C C . LYS A 1 92 ? -13.978 20.003 27.104 1.00 83.00 92 LYS A C 1
ATOM 764 O O . LYS A 1 92 ? -13.368 21.058 27.218 1.00 83.00 92 LYS A O 1
ATOM 769 N N . GLU A 1 93 ? -14.621 19.409 28.106 1.00 81.38 93 GLU A N 1
ATOM 770 C CA . GLU A 1 93 ? -14.760 19.947 29.467 1.00 81.38 93 GLU A CA 1
ATOM 771 C C . GLU A 1 93 ? -13.414 20.097 30.186 1.00 81.38 93 GLU A C 1
ATOM 773 O O . GLU A 1 93 ? -13.235 20.981 31.015 1.00 81.38 93 GLU A O 1
ATOM 778 N N . ARG A 1 94 ? -12.423 19.260 29.858 1.00 68.31 94 ARG A N 1
ATOM 779 C CA . ARG A 1 94 ? -11.083 19.381 30.442 1.00 68.31 94 ARG A CA 1
ATOM 780 C C . ARG A 1 94 ? -10.110 20.208 29.595 1.00 68.31 94 ARG A C 1
ATOM 782 O O . ARG A 1 94 ? -9.154 20.750 30.143 1.00 68.31 94 ARG A O 1
ATOM 789 N N . ASN A 1 95 ? -10.328 20.338 28.279 1.00 62.31 95 ASN A N 1
ATOM 790 C CA . ASN A 1 95 ? -9.515 21.206 27.411 1.00 62.31 95 ASN A CA 1
ATOM 791 C C . ASN A 1 95 ? -9.829 22.697 27.577 1.00 62.31 95 ASN A C 1
ATOM 793 O O . ASN A 1 95 ? -8.976 23.510 27.231 1.00 62.31 95 ASN A O 1
ATOM 797 N N . CYS A 1 96 ? -10.980 23.081 28.136 1.00 47.25 96 CYS A N 1
ATOM 798 C CA . CYS A 1 96 ? -11.309 24.492 28.368 1.00 47.25 96 CYS A CA 1
ATOM 799 C C . CYS A 1 96 ? -10.494 25.167 29.489 1.00 47.25 96 CYS A C 1
ATOM 801 O O . CYS A 1 96 ? -10.722 26.336 29.776 1.00 47.25 96 CYS A O 1
ATOM 803 N N . ASN A 1 97 ? -9.496 24.487 30.071 1.00 49.97 97 ASN A N 1
ATOM 804 C CA . ASN A 1 97 ? -8.550 25.086 31.015 1.00 49.97 97 ASN A CA 1
ATOM 805 C C . ASN A 1 97 ? -7.079 24.923 30.585 1.00 49.97 97 ASN A C 1
ATOM 807 O O . ASN A 1 97 ? -6.196 24.639 31.392 1.00 49.97 97 ASN A O 1
ATOM 811 N N . LYS A 1 98 ? -6.794 25.075 29.286 1.00 48.62 98 LYS A N 1
ATOM 812 C CA . LYS A 1 98 ? -5.423 25.255 28.788 1.00 48.62 98 LYS A CA 1
ATOM 813 C C . LYS A 1 98 ? -5.274 26.635 28.165 1.00 48.62 98 LYS A C 1
ATOM 815 O O . LYS A 1 98 ? -5.464 26.812 26.968 1.00 48.62 98 LYS A O 1
ATOM 820 N N . LYS A 1 99 ? -4.802 27.582 28.978 1.00 47.16 99 LYS A N 1
ATOM 821 C CA . LYS A 1 99 ? -4.245 28.894 28.588 1.00 47.16 99 LYS A CA 1
ATOM 822 C C . LYS A 1 99 ? -3.063 28.827 27.582 1.00 47.16 99 LYS A C 1
ATOM 824 O O . LYS A 1 99 ? -2.395 29.831 27.377 1.00 47.16 99 LYS A O 1
ATOM 829 N N . TYR A 1 100 ? -2.790 27.681 26.942 1.00 48.72 100 TYR A N 1
ATOM 830 C CA . TYR A 1 100 ? -1.564 27.430 26.169 1.00 48.72 100 TYR A CA 1
ATOM 831 C C . TYR A 1 100 ? -1.751 26.776 24.790 1.00 48.72 100 TYR A C 1
ATOM 833 O O . TYR A 1 100 ? -0.759 26.426 24.163 1.00 48.72 100 TYR A O 1
ATOM 841 N N . THR A 1 101 ? -2.965 26.628 24.257 1.00 46.47 101 THR A N 1
ATOM 842 C CA . THR A 1 101 ? -3.138 26.194 22.855 1.00 46.47 101 THR A CA 1
ATOM 843 C C . THR A 1 101 ? -3.527 27.378 21.977 1.00 46.47 101 THR A C 1
ATOM 845 O O . THR A 1 101 ? -4.662 27.474 21.519 1.00 46.47 101 THR A O 1
ATOM 848 N N . LYS A 1 102 ? -2.582 28.301 21.759 1.00 46.50 102 LYS A N 1
ATOM 849 C CA . LYS A 1 102 ? -2.610 29.151 20.564 1.00 46.50 102 LYS A CA 1
ATOM 850 C C . LYS A 1 102 ? -2.148 28.296 19.380 1.00 46.50 102 LYS A C 1
ATOM 852 O O . LYS A 1 102 ? -1.116 27.638 19.479 1.00 46.50 102 LYS A O 1
ATOM 857 N N . ASN A 1 103 ? -2.903 28.362 18.285 1.00 46.25 103 ASN A N 1
ATOM 858 C CA . ASN A 1 103 ? -2.541 27.927 16.930 1.00 46.25 103 ASN A CA 1
ATOM 859 C C . ASN A 1 103 ? -2.714 26.432 16.624 1.00 46.25 103 ASN A C 1
ATOM 861 O O . ASN A 1 103 ? -1.732 25.725 16.441 1.00 46.25 103 ASN A O 1
ATOM 865 N N . LEU A 1 104 ? -3.955 25.964 16.477 1.00 42.69 104 LEU A N 1
ATOM 866 C CA . LEU A 1 104 ? -4.273 24.851 15.572 1.00 42.69 104 LEU A CA 1
ATOM 867 C C . LEU A 1 104 ? -5.687 25.070 15.017 1.00 42.69 104 LEU A C 1
ATOM 869 O O . LEU A 1 104 ? -6.629 24.349 15.347 1.00 42.69 104 LEU A O 1
ATOM 873 N N . ASP A 1 105 ? -5.818 26.100 14.183 1.00 39.34 105 ASP A N 1
ATOM 874 C CA . ASP A 1 105 ? -6.965 26.254 13.298 1.00 39.34 105 ASP A CA 1
ATOM 875 C C . ASP A 1 105 ? -6.867 25.170 12.219 1.00 39.34 105 ASP A C 1
ATOM 877 O O . ASP A 1 105 ? -6.039 25.237 11.313 1.00 39.34 105 ASP A O 1
ATOM 881 N N . TYR A 1 106 ? -7.687 24.129 12.343 1.00 41.41 106 TYR A N 1
ATOM 882 C CA . TYR A 1 106 ? -8.021 23.270 11.213 1.00 41.41 106 TYR A CA 1
ATOM 883 C C . TYR A 1 106 ? -9.192 23.928 10.481 1.00 41.41 106 TYR A C 1
ATOM 885 O O . TYR A 1 106 ? -10.353 23.646 10.778 1.00 41.41 106 TYR A O 1
ATOM 893 N N . SER A 1 107 ? -8.882 24.835 9.554 1.00 38.59 107 SER A N 1
ATOM 894 C CA . SER A 1 107 ? -9.796 25.194 8.473 1.00 38.59 107 SER A CA 1
ATOM 895 C C . SER A 1 107 ? -9.941 23.985 7.546 1.00 38.59 107 SER A C 1
ATOM 897 O O . SER A 1 107 ? -8.950 23.400 7.100 1.00 38.59 107 SER A O 1
ATOM 899 N N . GLY A 1 108 ? -11.191 23.560 7.360 1.00 36.62 108 GLY A N 1
ATOM 900 C CA . GLY A 1 108 ? -11.580 22.594 6.334 1.00 36.62 108 GLY A CA 1
ATOM 901 C C . GLY A 1 108 ? -11.567 23.201 4.941 1.00 36.62 108 GLY A C 1
ATOM 902 O O . GLY A 1 108 ? -11.563 24.449 4.840 1.00 36.62 108 GLY A O 1
#

Foldseek 3Di:
DPPVVVVDDDDPDDPDDDDPDDPVLLVQLQVVCVVPVQDQLVNSCVVVVPPDDSVVSQVSCVVVVNDDDDDDPDPPPPPPCVVVVVVVVVCVVVVVPDPPDDDDDPDD

Organism: NCBI:txid205130

Secondary structure (DSSP, 8-state):
--TTGGG--PPPP---PPPSS-HHHHHHHHHHHHH-TT--HHHHHHHTT-SS-HHHHHHHHHHTT----PPP------S-HHHHHHHHHHHHHHHTT-TT--------

pLDDT: mean 82.03, std 16.81, range [36.62, 96.81]